Protein AF-A0A5E4DBF5-F1 (afdb_monomer_lite)

InterPro domains:
  IPR000863 Sulfotransfer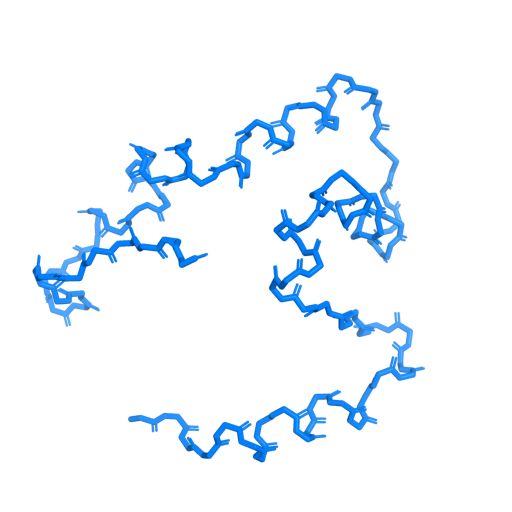ase domain [PF00685] (2-80)
  IPR027417 P-loop containing nucleoside triphosphate hydrolase [G3DSA:3.40.50.300] (1-90)
  IPR027417 P-loop containing nucleoside triphosphate hydrolase [SSF52540] (1-84)

pLDDT: mean 91.39, std 8.84, range [60.09, 98.12]

Sequence (90 aa):
PYGSWFEHIRGWMSMRDRENVLLLSYEELQKDPRSTIEKICQFLGKKLNPEELDSVLKNSSFHVMKENKMSNLETLPETRVDKDFKITRK

Organism: Marmota monax (NCBI:txid9995)

Structure (mmCIF, N/CA/C/O backbone):
data_AF-A0A5E4DBF5-F1
#
_entry.id   AF-A0A5E4DBF5-F1
#
loop_
_atom_site.group_PDB
_atom_site.id
_atom_site.type_symbol
_atom_site.label_atom_id
_atom_site.label_alt_id
_atom_site.label_comp_id
_atom_site.label_asym_id
_atom_site.label_entity_id
_atom_site.label_seq_id
_atom_site.pdbx_PDB_ins_code
_atom_site.Cartn_x
_atom_site.Cartn_y
_atom_site.Cartn_z
_atom_site.occupancy
_atom_site.B_iso_or_equiv
_atom_site.auth_seq_id
_atom_site.auth_comp_id
_atom_site.auth_asym_id
_atom_site.auth_atom_id
_atom_site.pdbx_PDB_model_num
ATOM 1 N N . PRO A 1 1 ? 21.532 -0.109 -4.420 1.00 65.88 1 PRO A N 1
ATOM 2 C CA . PRO A 1 1 ? 20.315 0.498 -5.023 1.00 65.88 1 PRO A CA 1
ATOM 3 C C . PRO A 1 1 ? 19.668 -0.468 -6.031 1.00 65.88 1 PRO A C 1
ATOM 5 O O . PRO A 1 1 ? 20.397 -1.209 -6.679 1.00 65.88 1 PRO A O 1
ATOM 8 N N . TYR A 1 2 ? 18.334 -0.489 -6.135 1.00 86.38 2 TYR A N 1
ATOM 9 C CA . TYR A 1 2 ? 17.562 -1.555 -6.807 1.00 86.38 2 TYR A CA 1
ATOM 10 C C . TYR A 1 2 ? 17.338 -1.376 -8.329 1.00 86.38 2 TYR A C 1
ATOM 12 O O . TYR A 1 2 ? 16.587 -2.141 -8.924 1.00 86.38 2 TYR A O 1
ATOM 20 N N . GLY A 1 3 ? 17.978 -0.392 -8.974 1.00 92.50 3 GLY A N 1
ATOM 21 C CA . GLY A 1 3 ? 17.840 -0.123 -10.416 1.00 92.50 3 GLY A CA 1
ATOM 22 C C . GLY A 1 3 ? 16.877 1.023 -10.761 1.00 92.50 3 GLY A C 1
ATOM 23 O O . GLY A 1 3 ? 16.547 1.846 -9.907 1.00 92.50 3 GLY A O 1
ATOM 24 N N . SER A 1 4 ? 16.468 1.109 -12.034 1.00 96.00 4 SER A N 1
ATOM 25 C CA . SER A 1 4 ? 15.594 2.178 -12.548 1.00 96.00 4 SER A CA 1
ATOM 26 C C . SER A 1 4 ? 14.148 2.007 -12.083 1.00 96.00 4 SER A C 1
ATOM 28 O O . SER A 1 4 ? 13.521 0.978 -12.336 1.00 96.00 4 SER A O 1
ATOM 30 N N . TRP A 1 5 ? 13.589 3.059 -11.478 1.00 95.06 5 TRP A N 1
ATOM 31 C CA . TRP A 1 5 ? 12.179 3.107 -11.080 1.00 95.06 5 TRP A CA 1
ATOM 32 C C . TRP A 1 5 ? 11.232 2.890 -12.271 1.00 95.06 5 TRP A C 1
ATOM 34 O O . TRP A 1 5 ? 10.279 2.120 -12.169 1.00 95.06 5 TRP A O 1
ATOM 44 N N . PHE A 1 6 ? 11.524 3.503 -13.424 1.00 96.50 6 PHE A N 1
ATOM 45 C CA . PHE A 1 6 ? 10.681 3.383 -14.618 1.00 96.50 6 PHE A CA 1
ATOM 46 C C . PHE A 1 6 ? 10.656 1.961 -15.180 1.00 96.50 6 PHE A C 1
ATOM 48 O O . PHE A 1 6 ? 9.607 1.508 -15.631 1.00 96.50 6 PHE A O 1
ATOM 55 N N . GLU A 1 7 ? 11.796 1.263 -15.170 1.00 96.62 7 GLU A N 1
ATOM 56 C CA . GLU A 1 7 ? 11.854 -0.142 -15.597 1.00 96.6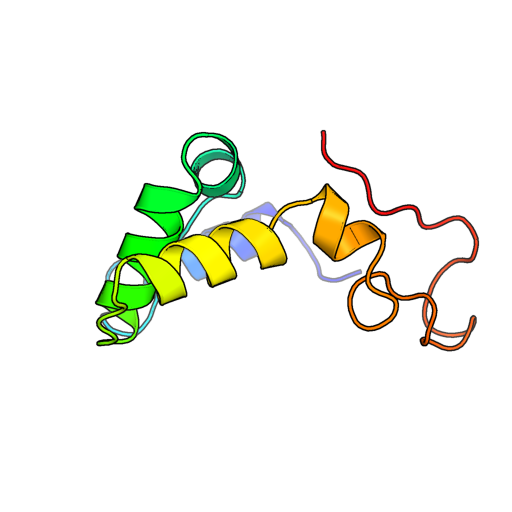2 7 GLU A CA 1
ATOM 57 C C . GLU A 1 7 ? 11.091 -1.037 -14.615 1.00 96.62 7 GLU A C 1
ATOM 59 O O . GLU A 1 7 ? 10.302 -1.880 -15.037 1.00 96.62 7 GLU A O 1
ATOM 64 N N . HIS A 1 8 ? 11.252 -0.804 -13.306 1.00 94.62 8 HIS A N 1
ATOM 65 C CA . HIS A 1 8 ? 10.537 -1.550 -12.270 1.00 94.62 8 HIS A CA 1
ATOM 66 C C . HIS A 1 8 ? 9.014 -1.428 -12.431 1.00 94.62 8 HIS A C 1
ATOM 68 O O . HIS A 1 8 ? 8.313 -2.438 -12.502 1.00 94.62 8 HIS A O 1
ATOM 74 N N . ILE A 1 9 ? 8.496 -0.200 -12.550 1.00 95.75 9 ILE A N 1
ATOM 75 C CA . ILE A 1 9 ? 7.059 0.031 -12.746 1.00 95.75 9 ILE A CA 1
ATOM 76 C C . ILE A 1 9 ? 6.574 -0.554 -14.075 1.00 95.75 9 ILE A C 1
ATOM 78 O O . ILE A 1 9 ? 5.531 -1.206 -14.094 1.00 95.75 9 ILE A O 1
ATOM 82 N N . ARG A 1 10 ? 7.320 -0.395 -15.178 1.00 95.88 10 ARG A N 1
ATOM 83 C CA . ARG A 1 10 ? 6.941 -0.994 -16.470 1.00 95.88 10 ARG A CA 1
ATOM 84 C C . ARG A 1 10 ? 6.825 -2.513 -16.399 1.00 95.88 10 ARG A C 1
ATOM 86 O O . ARG A 1 10 ? 5.863 -3.062 -16.934 1.00 95.88 10 ARG A O 1
ATOM 93 N N . GLY A 1 11 ? 7.754 -3.177 -15.712 1.00 96.06 11 GLY A N 1
ATOM 94 C CA . GLY A 1 11 ? 7.706 -4.622 -15.493 1.00 96.06 11 GLY A CA 1
ATOM 95 C C . GLY A 1 11 ? 6.411 -5.057 -14.802 1.00 96.06 11 GLY A C 1
ATOM 96 O O . GLY A 1 11 ? 5.692 -5.905 -15.327 1.00 96.06 11 GLY A O 1
ATOM 97 N N . TRP A 1 12 ? 6.050 -4.423 -13.683 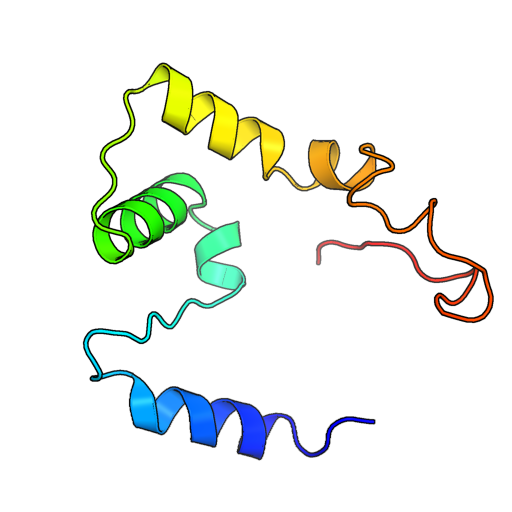1.00 95.75 12 TRP A N 1
ATOM 98 C CA . TRP A 1 12 ? 4.806 -4.731 -12.963 1.00 95.75 12 TRP A CA 1
ATOM 99 C C . TRP A 1 12 ? 3.539 -4.366 -13.747 1.00 95.75 12 TRP A C 1
ATOM 101 O O . TRP A 1 12 ? 2.601 -5.160 -13.795 1.00 95.75 12 TRP A O 1
ATOM 111 N N . MET A 1 13 ? 3.525 -3.221 -14.435 1.00 96.00 13 MET A N 1
ATOM 112 C CA . MET A 1 13 ? 2.399 -2.784 -15.275 1.00 96.00 13 MET A CA 1
ATOM 113 C C . MET A 1 13 ? 2.108 -3.742 -16.436 1.00 96.00 13 MET A C 1
ATOM 115 O O . MET A 1 13 ? 0.958 -3.852 -16.867 1.00 96.00 13 MET A O 1
ATOM 119 N N . SER A 1 14 ? 3.119 -4.463 -16.931 1.00 97.12 14 SER A N 1
ATOM 120 C CA . SER A 1 14 ? 2.932 -5.500 -17.956 1.00 97.12 14 SER A CA 1
ATOM 121 C C . SER A 1 14 ? 2.146 -6.721 -17.454 1.00 97.12 14 SER A C 1
ATOM 123 O O . SER A 1 14 ? 1.597 -7.468 -18.257 1.00 97.12 14 SER A O 1
ATOM 125 N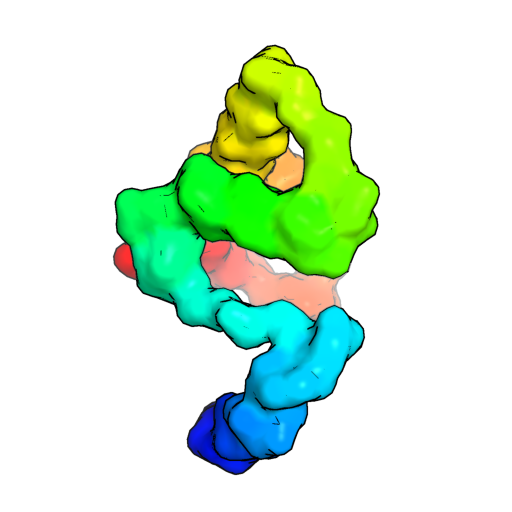 N . MET A 1 15 ? 2.054 -6.914 -16.132 1.00 97.06 15 MET A N 1
ATOM 126 C CA . MET A 1 15 ? 1.352 -8.034 -15.494 1.00 97.06 15 MET A CA 1
ATOM 127 C C . MET A 1 15 ? -0.034 -7.656 -14.958 1.00 97.06 15 MET A C 1
ATOM 129 O O . MET A 1 15 ? -0.676 -8.491 -14.328 1.00 97.06 15 MET A O 1
ATOM 133 N N . ARG A 1 16 ? -0.500 -6.423 -15.194 1.00 95.06 16 ARG A N 1
ATOM 134 C CA . ARG A 1 16 ? -1.722 -5.866 -14.588 1.00 95.06 16 ARG A CA 1
ATOM 135 C C . ARG A 1 16 ? -3.002 -6.670 -14.846 1.00 95.06 16 ARG A C 1
ATOM 137 O O . ARG A 1 16 ? -3.927 -6.586 -14.053 1.00 95.06 16 ARG A O 1
ATOM 144 N N . ASP A 1 17 ? -3.046 -7.413 -15.950 1.00 96.06 17 ASP A N 1
ATOM 145 C CA . ASP A 1 17 ? -4.221 -8.181 -16.374 1.00 96.06 17 ASP A CA 1
ATOM 146 C C . ASP A 1 17 ? -4.187 -9.634 -15.847 1.00 96.06 17 ASP A C 1
ATOM 148 O O . ASP A 1 17 ? -5.064 -10.434 -16.164 1.00 96.06 17 ASP A O 1
ATOM 152 N N . ARG A 1 18 ? -3.169 -10.012 -15.055 1.00 97.38 18 ARG A N 1
ATOM 153 C CA . ARG A 1 18 ? -3.095 -11.338 -14.427 1.00 97.38 18 ARG A CA 1
ATOM 154 C C . ARG A 1 18 ? -3.996 -11.395 -13.198 1.00 97.38 18 ARG A C 1
ATOM 156 O O . ARG A 1 18 ? -3.901 -10.546 -12.319 1.00 97.38 18 ARG A O 1
ATOM 163 N N . GLU A 1 19 ? -4.772 -12.467 -13.076 1.00 95.62 19 GLU A N 1
ATOM 164 C CA . GLU A 1 19 ? -5.722 -12.667 -11.969 1.00 95.62 19 GLU A CA 1
ATOM 165 C C . GLU A 1 19 ? -5.067 -12.677 -10.578 1.00 95.62 19 GLU A C 1
ATOM 167 O O . GLU A 1 19 ? -5.716 -12.374 -9.584 1.00 95.62 19 GLU A O 1
ATOM 172 N N . ASN A 1 20 ? -3.776 -13.005 -10.497 1.00 96.69 20 ASN A N 1
ATOM 173 C CA . ASN A 1 20 ? -3.011 -13.070 -9.254 1.00 96.69 20 ASN A CA 1
ATOM 174 C C . ASN A 1 20 ? -2.116 -11.840 -9.016 1.00 96.69 20 ASN A C 1
ATOM 176 O O . ASN A 1 20 ? -1.202 -11.905 -8.191 1.00 96.69 20 ASN A O 1
ATOM 180 N N . VAL A 1 21 ? -2.351 -10.730 -9.724 1.00 97.44 21 VAL A N 1
ATOM 181 C CA . VAL A 1 21 ? -1.631 -9.464 -9.539 1.00 97.44 21 VAL A CA 1
ATOM 182 C C . VAL A 1 21 ? -2.628 -8.329 -9.321 1.00 97.44 21 VAL A C 1
ATOM 184 O O . VAL A 1 21 ? -3.457 -8.040 -10.175 1.00 97.44 21 VAL A O 1
ATOM 187 N N . LEU A 1 22 ? -2.501 -7.636 -8.189 1.00 97.31 22 LEU A N 1
ATOM 188 C CA . LEU A 1 22 ? -3.236 -6.408 -7.900 1.00 97.31 22 LEU A CA 1
ATOM 189 C C . LEU A 1 22 ? -2.276 -5.219 -7.942 1.00 97.31 22 LEU A C 1
ATOM 191 O O . LEU A 1 22 ? -1.351 -5.139 -7.135 1.00 97.31 22 LEU A O 1
ATOM 195 N N . LEU A 1 23 ? -2.515 -4.283 -8.861 1.00 96.50 23 LEU A N 1
ATOM 196 C CA . LEU A 1 23 ? -1.812 -3.000 -8.893 1.00 96.50 23 LEU A CA 1
ATOM 197 C C . LEU A 1 23 ? -2.643 -1.923 -8.193 1.00 96.50 23 LEU A C 1
ATOM 199 O O . LEU A 1 23 ? -3.836 -1.769 -8.466 1.00 96.50 23 LEU A O 1
ATOM 203 N N . LEU A 1 24 ? -1.984 -1.184 -7.304 1.00 96.31 24 LEU A N 1
ATOM 204 C CA . LEU A 1 24 ? -2.519 -0.038 -6.572 1.00 96.31 24 LEU A CA 1
ATOM 205 C C . LEU A 1 24 ? -1.470 1.067 -6.563 1.00 96.31 24 LEU A C 1
ATOM 207 O O . LEU A 1 24 ? -0.271 0.779 -6.476 1.00 96.31 24 LEU A O 1
ATOM 211 N N . SER A 1 25 ? -1.913 2.317 -6.619 1.00 94.69 25 SER A N 1
ATOM 212 C CA . SER A 1 25 ? -1.042 3.454 -6.348 1.00 94.69 25 SER A CA 1
ATOM 213 C C . SER A 1 25 ? -1.075 3.839 -4.871 1.00 94.69 25 SER A C 1
ATOM 215 O O . SER A 1 25 ? -2.004 3.530 -4.118 1.00 94.69 25 SER A O 1
ATOM 217 N N . TYR A 1 26 ? -0.031 4.540 -4.443 1.00 94.06 26 TYR A N 1
ATOM 218 C CA . TYR A 1 26 ? 0.027 5.096 -3.099 1.00 94.06 26 TYR A CA 1
ATOM 219 C C . TYR A 1 26 ? -1.049 6.176 -2.896 1.00 94.06 26 TYR A C 1
ATOM 221 O O . TYR A 1 26 ? -1.667 6.270 -1.835 1.00 94.06 26 TYR A O 1
ATOM 229 N N . GLU A 1 27 ? -1.294 6.967 -3.936 1.00 95.00 27 GLU A N 1
ATOM 230 C CA . GLU A 1 27 ? -2.242 8.073 -3.951 1.00 95.00 27 GLU A CA 1
ATOM 231 C C . GLU A 1 27 ? -3.690 7.578 -3.837 1.00 95.00 27 GLU A C 1
ATOM 233 O O . GLU A 1 27 ? -4.490 8.211 -3.152 1.00 95.00 27 GLU A O 1
ATOM 238 N N . GLU A 1 28 ? -4.027 6.431 -4.442 1.00 94.56 28 GLU A N 1
ATOM 239 C CA . GLU A 1 28 ? -5.327 5.768 -4.254 1.00 94.56 28 GLU A CA 1
ATOM 240 C C . GLU A 1 28 ? -5.545 5.416 -2.778 1.00 94.56 28 GLU A C 1
ATOM 242 O O . GLU A 1 28 ? -6.549 5.820 -2.187 1.00 94.56 28 GLU A O 1
ATOM 247 N N . LEU A 1 29 ? -4.557 4.759 -2.156 1.00 94.62 29 LEU A N 1
ATOM 248 C CA . LEU A 1 29 ? -4.604 4.389 -0.740 1.00 94.62 29 LEU A CA 1
ATOM 249 C C . LEU A 1 29 ? -4.684 5.614 0.181 1.00 94.62 29 LEU A C 1
ATOM 251 O O . LEU A 1 29 ? -5.271 5.541 1.258 1.00 94.62 29 LEU A O 1
ATOM 255 N N . GLN A 1 30 ? -4.077 6.740 -0.198 1.00 93.38 30 GLN A N 1
ATOM 256 C CA . GLN A 1 30 ? -4.144 7.978 0.578 1.00 93.38 30 GLN A CA 1
ATOM 257 C C . GLN A 1 30 ? -5.479 8.702 0.425 1.00 93.38 30 GLN A C 1
ATOM 259 O O . GLN A 1 30 ? -5.995 9.210 1.420 1.00 93.38 30 GLN A O 1
ATOM 264 N N . LYS A 1 31 ? -6.022 8.755 -0.792 1.00 95.12 31 LYS A N 1
ATOM 265 C CA . LYS A 1 31 ? -7.257 9.475 -1.107 1.00 95.12 31 LYS A CA 1
ATOM 266 C C . LYS A 1 31 ? -8.489 8.772 -0.548 1.00 95.12 31 LYS A C 1
ATOM 268 O O . LYS A 1 31 ? -9.356 9.440 0.006 1.00 95.12 31 LYS A O 1
ATOM 273 N N . ASP A 1 32 ? -8.563 7.452 -0.698 1.00 96.31 32 ASP A N 1
ATOM 274 C CA . ASP A 1 32 ? -9.664 6.642 -0.181 1.00 96.31 32 ASP A CA 1
ATOM 275 C C . ASP A 1 32 ? -9.147 5.291 0.349 1.00 96.31 32 ASP A C 1
ATOM 277 O O . ASP A 1 32 ? -9.156 4.270 -0.357 1.00 96.31 32 ASP A O 1
ATOM 281 N N . PRO A 1 33 ? -8.674 5.269 1.610 1.00 95.50 33 PRO A N 1
ATOM 282 C CA . PRO A 1 33 ? -8.167 4.054 2.231 1.00 95.50 33 PRO A CA 1
ATOM 283 C C . PRO A 1 33 ? -9.218 2.945 2.317 1.00 95.50 33 PRO A C 1
ATOM 285 O O . PRO A 1 33 ? -8.871 1.775 2.171 1.00 95.50 33 PRO A O 1
ATOM 288 N N . ARG A 1 34 ? -10.496 3.291 2.537 1.00 96.12 34 ARG A N 1
ATOM 289 C CA . ARG A 1 34 ? -11.569 2.308 2.744 1.00 96.12 34 ARG A CA 1
ATOM 290 C C . ARG A 1 34 ? -11.838 1.534 1.466 1.00 96.12 34 ARG A C 1
ATOM 292 O O . ARG A 1 34 ? -11.688 0.314 1.473 1.00 96.12 34 ARG A O 1
ATOM 299 N N . SER A 1 35 ? -12.111 2.237 0.369 1.00 96.31 35 SER A N 1
ATOM 300 C CA . SER A 1 35 ? -12.337 1.601 -0.933 1.00 96.31 35 SER A CA 1
ATOM 301 C C . SER A 1 35 ? -11.112 0.801 -1.392 1.00 96.31 35 SER A C 1
ATOM 303 O O . SER A 1 35 ? -11.237 -0.284 -1.961 1.00 96.31 35 SER A O 1
ATOM 305 N N . THR A 1 36 ? -9.901 1.295 -1.102 1.00 97.44 36 THR A N 1
ATOM 306 C CA . THR A 1 36 ? -8.659 0.581 -1.433 1.00 97.44 36 THR A CA 1
ATOM 307 C C . THR A 1 36 ? -8.514 -0.721 -0.635 1.00 97.44 36 THR A C 1
ATOM 309 O O . THR A 1 36 ? -8.168 -1.754 -1.208 1.00 97.44 36 THR A O 1
ATOM 312 N N . ILE A 1 37 ? -8.816 -0.715 0.668 1.00 96.88 37 ILE A N 1
ATOM 313 C CA . ILE A 1 37 ? -8.794 -1.922 1.510 1.00 96.88 37 ILE A CA 1
ATOM 314 C C . ILE A 1 37 ? -9.873 -2.915 1.073 1.00 96.88 37 ILE A C 1
ATOM 316 O O . ILE A 1 37 ? -9.599 -4.112 1.001 1.00 96.88 37 ILE A O 1
ATOM 320 N N . GLU A 1 38 ? -11.071 -2.447 0.728 1.00 96.69 38 GLU A N 1
ATOM 321 C CA . GLU A 1 38 ? -12.139 -3.300 0.195 1.00 96.69 38 GLU A CA 1
ATOM 322 C C . GLU A 1 38 ? -11.711 -3.979 -1.118 1.00 96.69 38 GLU A C 1
ATOM 324 O O . GLU A 1 38 ? -11.891 -5.189 -1.269 1.00 96.69 38 GLU A O 1
ATOM 329 N N . LYS A 1 39 ? -11.036 -3.249 -2.019 1.00 97.06 39 LYS A N 1
ATOM 330 C CA . LYS A 1 39 ? -10.440 -3.801 -3.251 1.00 97.06 39 LYS A CA 1
ATOM 331 C C . LYS A 1 39 ? -9.384 -4.874 -2.955 1.00 97.06 39 LYS A C 1
ATOM 333 O O . LYS A 1 39 ? -9.369 -5.912 -3.617 1.00 97.06 39 LYS A O 1
ATOM 338 N N . ILE A 1 40 ? -8.536 -4.670 -1.940 1.00 97.81 40 ILE A N 1
ATOM 339 C CA . ILE A 1 40 ? -7.565 -5.683 -1.483 1.00 97.81 40 ILE A CA 1
ATOM 340 C C . ILE A 1 40 ? -8.288 -6.919 -0.931 1.00 97.81 40 ILE A C 1
ATOM 342 O O . ILE A 1 40 ? -7.925 -8.045 -1.268 1.00 97.81 40 ILE A O 1
ATOM 346 N N . CYS A 1 41 ? -9.331 -6.733 -0.119 1.00 97.44 41 CYS A N 1
ATOM 347 C CA . CYS A 1 41 ?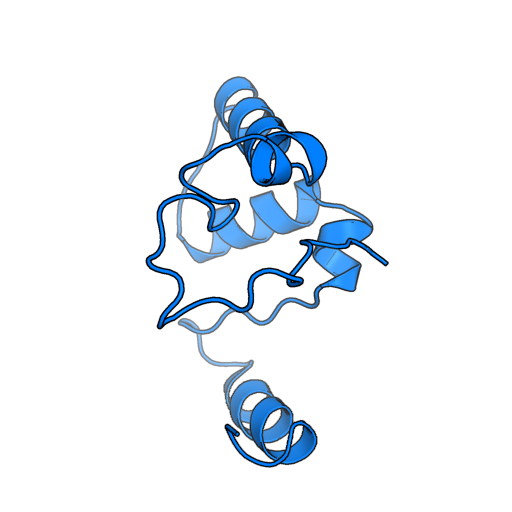 -10.119 -7.834 0.435 1.00 97.44 41 CYS A CA 1
ATOM 348 C C . CYS A 1 41 ? -10.783 -8.658 -0.672 1.00 97.44 41 CYS A C 1
ATOM 350 O O . CYS A 1 41 ? -10.683 -9.885 -0.659 1.00 97.44 41 CYS A O 1
ATOM 352 N N . GLN A 1 42 ? -11.390 -7.995 -1.660 1.00 96.81 42 GLN A N 1
ATOM 353 C CA . GLN A 1 42 ? -11.993 -8.652 -2.817 1.00 96.81 42 GLN A CA 1
ATOM 354 C C . GLN A 1 42 ? -10.960 -9.469 -3.600 1.00 96.81 42 GLN A C 1
ATOM 356 O O . GLN A 1 42 ? -11.218 -10.631 -3.908 1.00 96.81 42 GLN A O 1
ATOM 361 N N . PHE A 1 43 ? -9.786 -8.895 -3.871 1.00 97.56 43 PHE A N 1
ATOM 362 C CA . PHE A 1 43 ? -8.694 -9.587 -4.558 1.00 97.56 43 PHE A CA 1
ATOM 363 C C . PHE A 1 43 ? -8.205 -10.827 -3.792 1.00 97.56 43 PHE A C 1
ATOM 365 O O . PHE A 1 43 ? -7.952 -11.868 -4.390 1.00 97.56 43 PHE A O 1
ATOM 372 N N . LEU A 1 44 ? -8.131 -10.751 -2.460 1.00 97.50 44 LEU A N 1
ATOM 373 C CA . LEU A 1 44 ? -7.751 -11.877 -1.599 1.00 97.50 44 LEU A CA 1
ATOM 374 C C . LEU A 1 44 ? -8.901 -12.867 -1.325 1.00 97.50 44 LEU A C 1
ATOM 376 O O . LEU A 1 44 ? -8.708 -13.833 -0.582 1.00 97.50 44 LEU A O 1
ATOM 380 N N . GLY A 1 45 ? -10.103 -12.625 -1.860 1.00 97.19 45 GLY A N 1
ATOM 381 C CA . GLY A 1 45 ? -11.289 -13.441 -1.591 1.00 97.19 45 GLY A CA 1
ATOM 382 C C . GLY A 1 45 ? -11.739 -13.407 -0.125 1.00 97.19 45 GLY A C 1
ATOM 383 O O . GLY A 1 45 ? -12.286 -14.388 0.382 1.00 97.19 45 GLY A O 1
ATOM 384 N N . LYS A 1 46 ? -11.481 -12.305 0.588 1.00 96.94 46 LYS A N 1
ATOM 385 C CA . LYS A 1 46 ? -11.855 -12.107 1.994 1.00 96.94 46 LYS A CA 1
ATOM 386 C C . LYS A 1 46 ? -13.059 -11.178 2.106 1.00 96.94 46 LYS A C 1
ATOM 388 O O . LYS A 1 46 ? -13.141 -10.161 1.427 1.00 96.94 46 LYS A O 1
ATOM 393 N N . LYS A 1 47 ? -13.983 -11.525 3.001 1.00 95.12 47 LYS A N 1
ATOM 394 C CA . LYS A 1 47 ? -15.086 -10.656 3.422 1.00 95.12 47 LYS A CA 1
ATOM 395 C C . LYS A 1 47 ? -14.838 -10.260 4.868 1.00 95.12 47 LYS A C 1
ATOM 397 O O . LYS A 1 47 ? -14.656 -11.147 5.695 1.00 95.12 47 LYS A O 1
ATOM 402 N N . LEU A 1 48 ? -14.813 -8.959 5.128 1.00 95.31 48 LEU A N 1
ATOM 403 C CA . LEU A 1 48 ? -14.704 -8.396 6.469 1.00 95.31 48 LEU A CA 1
ATOM 404 C C . LEU A 1 48 ? -16.070 -7.864 6.895 1.00 95.31 48 LEU A C 1
ATOM 406 O O . LEU A 1 48 ? -16.810 -7.327 6.065 1.00 95.31 48 LEU A O 1
ATOM 410 N N . ASN A 1 49 ? -16.401 -8.009 8.172 1.00 96.38 49 ASN A N 1
ATOM 411 C CA . ASN A 1 49 ? -17.513 -7.271 8.762 1.00 96.38 49 ASN A CA 1
ATOM 412 C C . ASN A 1 49 ? -17.117 -5.790 9.004 1.00 96.38 49 ASN A C 1
ATOM 414 O O . ASN A 1 49 ? -15.938 -5.437 8.873 1.00 96.38 49 ASN A O 1
ATOM 418 N N . PRO A 1 50 ? -18.080 -4.897 9.301 1.00 95.62 50 PRO A N 1
ATOM 419 C CA . PRO A 1 50 ? -17.794 -3.476 9.505 1.00 95.62 50 PRO A CA 1
ATOM 420 C C . PRO A 1 50 ? -16.741 -3.208 10.588 1.00 95.62 50 PRO A C 1
ATOM 422 O O . PRO A 1 50 ? -15.858 -2.378 10.385 1.00 95.62 50 PRO A O 1
ATOM 425 N N . GLU A 1 51 ? -16.784 -3.941 11.699 1.00 97.38 51 GLU A N 1
ATOM 426 C CA . GLU A 1 51 ? -15.868 -3.774 12.828 1.00 97.38 51 GLU A CA 1
ATOM 427 C C . GLU A 1 51 ? -14.432 -4.197 12.475 1.00 97.38 51 GLU A C 1
ATOM 429 O O . GLU A 1 51 ? -13.462 -3.534 12.851 1.00 97.38 51 GLU A O 1
ATOM 434 N N . GLU A 1 52 ? -14.280 -5.283 11.717 1.00 97.62 52 GLU A N 1
ATOM 435 C CA . GLU A 1 52 ? -13.000 -5.750 11.183 1.00 97.62 52 GLU A CA 1
ATOM 436 C C . GLU A 1 52 ? -12.417 -4.742 10.193 1.00 97.62 52 GLU A C 1
ATOM 438 O O . GLU A 1 52 ? -11.232 -4.417 10.276 1.00 97.62 52 GLU A O 1
ATOM 443 N N . LEU A 1 53 ? -13.238 -4.212 9.283 1.00 96.62 53 LEU A N 1
ATOM 444 C CA . LEU A 1 53 ? -12.808 -3.209 8.311 1.00 96.62 53 LEU A CA 1
ATOM 445 C C . LEU A 1 53 ? -12.348 -1.918 9.001 1.00 96.62 53 LEU A C 1
ATOM 447 O O . LEU A 1 53 ? -11.284 -1.387 8.673 1.00 96.62 53 LEU A O 1
ATOM 451 N N . ASP A 1 54 ? -13.100 -1.447 9.993 1.00 97.25 54 ASP A N 1
ATOM 452 C CA . ASP A 1 54 ? -12.739 -0.267 10.780 1.00 97.25 54 ASP A CA 1
ATOM 453 C C . ASP A 1 54 ? -11.458 -0.504 11.600 1.00 97.25 54 ASP A C 1
ATOM 455 O O . ASP A 1 54 ? -10.606 0.385 11.711 1.00 97.25 54 ASP A O 1
ATOM 459 N N . SER A 1 55 ? -11.264 -1.723 12.115 1.00 98.12 55 SER A N 1
ATOM 460 C CA . SER A 1 55 ? -10.021 -2.126 12.779 1.00 98.12 55 SER A CA 1
ATOM 461 C C . SER A 1 55 ? -8.824 -2.089 11.825 1.00 98.12 55 SER A C 1
ATOM 463 O O . SER A 1 55 ? -7.776 -1.539 12.179 1.00 98.12 55 SER A O 1
ATOM 465 N N . VAL A 1 56 ? -8.964 -2.611 10.600 1.00 97.62 56 VAL A N 1
ATOM 466 C CA . VAL A 1 56 ? -7.902 -2.541 9.583 1.00 97.62 56 VAL A CA 1
ATOM 467 C C . VAL A 1 56 ? -7.590 -1.084 9.257 1.00 97.62 56 VAL A C 1
ATOM 469 O O . VAL A 1 56 ? -6.432 -0.695 9.362 1.00 97.62 56 VAL A O 1
ATOM 472 N N . LEU A 1 57 ? -8.607 -0.265 8.968 1.00 96.69 57 LEU A N 1
ATOM 473 C CA . LEU A 1 57 ? -8.456 1.163 8.665 1.00 96.69 57 LEU A CA 1
ATOM 474 C C . LEU A 1 57 ? -7.679 1.917 9.747 1.00 96.69 57 LEU A C 1
ATOM 476 O O . LEU A 1 57 ? -6.747 2.669 9.442 1.00 96.69 57 LEU A O 1
ATOM 480 N N . LYS A 1 58 ? -8.041 1.699 11.016 1.00 97.50 58 LYS A N 1
ATOM 481 C CA . LYS A 1 58 ? -7.363 2.308 12.162 1.00 97.50 58 LYS A CA 1
ATOM 482 C C . LYS A 1 58 ? -5.902 1.870 12.233 1.00 97.50 58 LYS A C 1
ATOM 484 O O . LYS A 1 58 ? -5.016 2.721 12.324 1.00 97.50 58 LYS A O 1
ATOM 489 N N . ASN A 1 59 ? -5.646 0.564 12.174 1.00 97.19 59 ASN A N 1
ATOM 490 C CA . ASN A 1 59 ? -4.303 0.006 12.332 1.00 97.19 59 ASN A CA 1
ATOM 491 C C . ASN A 1 59 ? -3.381 0.298 11.139 1.00 97.19 59 ASN A C 1
ATOM 493 O O . ASN A 1 59 ? -2.174 0.427 11.327 1.00 97.19 59 ASN A O 1
ATOM 497 N N . SER A 1 60 ? -3.933 0.465 9.934 1.00 95.44 60 SER A N 1
ATOM 498 C CA . SER A 1 60 ? -3.192 0.875 8.735 1.00 95.44 60 SER A CA 1
ATOM 499 C C . SER A 1 60 ? -3.023 2.392 8.605 1.00 95.44 60 SER A C 1
ATOM 501 O O . SER A 1 60 ? -2.447 2.875 7.630 1.00 95.44 60 SER A O 1
ATOM 503 N N . SER A 1 61 ? -3.559 3.180 9.541 1.00 94.44 61 SER A N 1
ATOM 504 C CA . SER A 1 61 ? -3.389 4.630 9.508 1.00 94.44 61 SER A CA 1
ATOM 505 C C . SER A 1 61 ? -1.931 5.014 9.765 1.00 94.44 61 SER A C 1
ATOM 507 O O . SER A 1 61 ? -1.222 4.386 10.551 1.00 94.44 61 SER A O 1
ATOM 509 N N . PHE A 1 62 ? -1.481 6.095 9.125 1.00 93.38 62 PHE A N 1
ATOM 510 C CA . PHE A 1 62 ? -0.095 6.551 9.243 1.00 93.38 62 PHE A CA 1
ATOM 511 C C . PHE A 1 62 ? 0.329 6.802 10.694 1.00 93.38 62 PHE A C 1
ATOM 513 O O . PHE A 1 62 ? 1.425 6.417 11.088 1.00 93.38 62 PHE A O 1
ATOM 520 N N . HIS A 1 63 ? -0.539 7.436 11.485 1.00 93.44 63 HIS A N 1
ATOM 521 C CA . HIS A 1 63 ? -0.266 7.736 12.887 1.00 93.44 63 HIS A CA 1
ATOM 522 C C . HIS A 1 63 ? -0.044 6.454 13.699 1.00 93.44 63 HIS A C 1
ATOM 524 O O . HIS A 1 63 ? 1.002 6.314 14.326 1.00 93.44 63 HIS A O 1
ATOM 530 N N . VAL A 1 64 ? -0.959 5.483 13.593 1.00 95.69 64 VAL A N 1
ATOM 531 C CA . VAL A 1 64 ? -0.852 4.212 14.324 1.00 95.69 64 VAL A CA 1
ATOM 532 C C . VAL A 1 64 ? 0.375 3.413 13.874 1.00 95.69 64 VAL A C 1
ATOM 534 O O . VAL A 1 64 ? 1.125 2.920 14.713 1.00 95.69 64 VAL A O 1
ATOM 537 N N . MET A 1 65 ? 0.643 3.333 12.567 1.00 94.44 65 MET A N 1
ATOM 538 C CA . MET A 1 65 ? 1.822 2.625 12.051 1.00 94.44 65 MET A CA 1
ATOM 539 C C . MET A 1 65 ? 3.145 3.271 12.477 1.00 94.44 65 MET A C 1
ATOM 541 O O . MET A 1 65 ? 4.126 2.561 12.700 1.00 94.44 65 MET A O 1
ATOM 545 N N . LYS A 1 66 ? 3.186 4.604 12.586 1.00 92.25 66 LYS A N 1
ATOM 546 C CA . LYS A 1 66 ? 4.378 5.354 13.002 1.00 92.25 66 LYS A CA 1
ATOM 547 C C . LYS A 1 66 ? 4.704 5.156 14.485 1.00 92.25 66 LYS A C 1
ATOM 549 O O . LYS A 1 66 ? 5.877 5.164 14.845 1.00 92.25 66 LYS A O 1
ATOM 554 N N . GLU A 1 67 ? 3.695 4.988 15.334 1.00 93.00 67 GLU A N 1
ATOM 555 C CA . GLU A 1 67 ? 3.875 4.775 16.778 1.00 93.00 67 GLU A CA 1
ATOM 556 C C . GLU A 1 67 ? 4.076 3.303 17.153 1.00 93.00 67 GLU A C 1
ATOM 558 O O . GLU A 1 67 ? 4.661 2.989 18.190 1.00 93.00 67 GLU A O 1
ATOM 563 N N . ASN A 1 68 ? 3.615 2.378 16.312 1.00 94.00 68 ASN A N 1
ATOM 564 C CA . ASN A 1 68 ? 3.792 0.957 16.552 1.00 94.00 68 ASN A CA 1
ATOM 565 C C . ASN A 1 68 ? 5.243 0.524 16.272 1.00 94.00 68 ASN A C 1
ATOM 567 O O . ASN A 1 68 ? 5.675 0.433 15.122 1.00 94.00 68 ASN A O 1
ATOM 571 N N . LYS A 1 69 ? 5.968 0.172 17.341 1.00 91.44 69 LYS A N 1
ATOM 572 C CA . LYS A 1 69 ? 7.372 -0.283 17.314 1.00 91.44 69 LYS A CA 1
ATOM 573 C C . LYS A 1 69 ? 7.642 -1.446 16.357 1.00 91.44 69 LYS A C 1
ATOM 575 O O . LYS A 1 69 ? 8.735 -1.561 15.814 1.00 91.44 69 LYS A O 1
ATOM 580 N N . MET A 1 70 ? 6.643 -2.299 16.129 1.00 91.31 70 MET A N 1
ATOM 581 C CA . MET A 1 70 ? 6.760 -3.448 15.226 1.00 91.31 70 MET A CA 1
ATOM 582 C C . MET A 1 70 ? 6.659 -3.065 13.743 1.00 91.31 70 MET A C 1
ATOM 584 O O . MET A 1 70 ? 7.019 -3.868 12.886 1.00 91.31 70 MET A O 1
ATOM 588 N N . SER A 1 71 ? 6.172 -1.862 13.424 1.00 91.00 71 SER A N 1
ATOM 589 C CA . SER A 1 71 ? 6.036 -1.357 12.051 1.00 91.00 71 SER A CA 1
ATOM 590 C C . SER A 1 71 ? 6.872 -0.112 11.760 1.00 91.00 71 SER A C 1
ATOM 592 O O . SER A 1 71 ? 7.056 0.220 10.590 1.00 91.00 71 SER A O 1
ATOM 594 N N . ASN A 1 72 ? 7.390 0.573 12.784 1.00 89.44 72 ASN A N 1
ATOM 595 C CA . ASN A 1 72 ? 8.103 1.842 12.629 1.00 89.44 72 ASN A CA 1
ATOM 596 C C . ASN A 1 72 ? 9.635 1.722 12.509 1.00 89.44 72 ASN A C 1
ATOM 598 O O . ASN A 1 72 ? 10.322 2.739 12.461 1.00 89.44 72 ASN A O 1
ATOM 602 N N . LEU A 1 73 ? 10.147 0.489 12.413 1.00 86.88 73 LEU A N 1
ATOM 603 C CA . LEU A 1 73 ? 11.564 0.134 12.255 1.00 86.88 73 LEU A CA 1
ATOM 604 C C . LEU A 1 73 ? 12.453 0.322 13.500 1.00 86.88 73 LEU A C 1
ATOM 606 O O . LEU A 1 73 ? 13.628 -0.029 13.427 1.00 86.88 73 LEU A O 1
ATOM 610 N N . GLU A 1 74 ? 11.927 0.768 14.649 1.00 85.88 74 GLU A N 1
ATOM 611 C CA . GLU A 1 74 ? 12.717 0.942 15.887 1.00 85.88 74 GLU A CA 1
ATOM 612 C C . GLU A 1 74 ? 13.363 -0.354 16.395 1.00 85.88 74 GLU A C 1
ATOM 614 O O . GLU A 1 74 ? 14.396 -0.319 17.060 1.00 85.88 74 GLU A O 1
ATOM 619 N N . THR A 1 75 ? 12.767 -1.512 16.105 1.00 87.12 75 THR A N 1
ATOM 620 C CA . THR A 1 75 ? 13.286 -2.813 16.554 1.00 87.12 75 THR A CA 1
ATOM 621 C C . THR A 1 75 ? 14.412 -3.354 15.673 1.00 87.12 75 THR A C 1
ATOM 623 O O . THR A 1 75 ? 14.958 -4.418 15.967 1.00 87.12 75 THR A O 1
ATOM 626 N N . LEU A 1 76 ? 14.731 -2.693 14.555 1.00 83.62 76 LEU A N 1
ATOM 627 C CA . LEU A 1 76 ? 15.788 -3.138 13.652 1.00 83.62 76 LEU A CA 1
ATOM 628 C C . LEU A 1 76 ? 17.162 -2.652 14.138 1.00 83.62 76 LEU A C 1
ATOM 630 O O . LEU A 1 76 ? 17.285 -1.537 14.638 1.00 83.62 76 LEU A O 1
ATOM 634 N N . PRO A 1 77 ? 18.222 -3.465 13.979 1.00 82.56 77 PRO A N 1
ATOM 635 C CA . PRO A 1 77 ? 19.571 -3.042 14.333 1.00 82.56 77 PRO A CA 1
ATOM 636 C C . PRO A 1 77 ? 20.045 -1.900 13.422 1.00 82.56 77 PRO A C 1
ATOM 638 O O . PRO A 1 77 ? 19.746 -1.888 12.227 1.00 82.56 77 PRO A O 1
ATOM 641 N N . GLU A 1 78 ? 20.865 -0.996 13.965 1.00 74.12 78 GLU A N 1
ATOM 642 C CA . GLU A 1 78 ? 21.412 0.187 13.269 1.00 74.12 78 GLU A CA 1
ATOM 643 C C . GLU A 1 78 ? 22.183 -0.157 11.981 1.00 74.12 78 GLU A C 1
ATOM 645 O O . GLU A 1 78 ? 22.313 0.658 11.077 1.00 74.12 78 GLU A O 1
ATOM 650 N N . THR A 1 79 ? 22.664 -1.395 11.849 1.00 79.00 79 THR A N 1
ATOM 651 C CA . THR A 1 79 ? 23.316 -1.893 10.628 1.00 79.00 79 THR A CA 1
ATOM 652 C C . THR A 1 79 ? 22.365 -2.034 9.436 1.00 79.00 79 THR A C 1
ATOM 654 O O . THR A 1 79 ? 22.824 -2.214 8.309 1.00 79.00 79 THR A O 1
ATOM 657 N N . ARG A 1 80 ? 21.046 -1.998 9.668 1.00 74.25 80 ARG A N 1
ATOM 658 C CA . ARG A 1 80 ? 20.002 -2.183 8.648 1.00 74.25 80 ARG A CA 1
ATOM 659 C C . ARG A 1 80 ? 19.166 -0.937 8.383 1.00 74.25 80 ARG A C 1
ATOM 661 O O . ARG A 1 80 ? 18.522 -0.880 7.338 1.00 74.25 80 ARG A O 1
ATOM 668 N N . VAL A 1 81 ? 19.148 0.021 9.306 1.00 72.75 81 VAL A N 1
ATOM 669 C CA . VAL A 1 81 ? 18.330 1.234 9.212 1.00 72.75 81 VAL A CA 1
ATOM 670 C C . VAL A 1 81 ? 19.180 2.425 9.617 1.00 72.75 81 VAL A C 1
ATOM 672 O O . VAL A 1 81 ? 19.811 2.412 10.670 1.00 72.75 81 VAL A O 1
ATOM 675 N N . ASP A 1 82 ? 19.186 3.446 8.767 1.00 73.94 82 ASP A N 1
ATOM 676 C CA . ASP A 1 82 ? 19.820 4.723 9.077 1.00 73.94 82 ASP A CA 1
ATOM 677 C C . ASP A 1 82 ? 19.132 5.363 10.296 1.00 73.94 82 ASP A C 1
ATOM 679 O O . ASP A 1 82 ? 17.902 5.440 10.344 1.00 73.94 82 ASP A O 1
ATOM 683 N N . LYS A 1 83 ? 19.919 5.836 11.270 1.00 66.62 83 LYS A N 1
ATOM 684 C CA . LYS A 1 83 ? 19.420 6.491 12.492 1.00 66.62 83 LYS A CA 1
ATOM 685 C C . LYS A 1 83 ? 18.555 7.711 12.200 1.00 66.62 83 LYS A C 1
ATOM 687 O O . LYS A 1 83 ? 17.665 8.024 12.988 1.00 66.62 83 LYS A O 1
ATOM 692 N N . ASP A 1 84 ? 18.797 8.374 11.073 1.00 72.25 84 ASP A N 1
ATOM 693 C CA . ASP A 1 84 ? 18.064 9.574 10.678 1.00 72.25 84 ASP A CA 1
ATOM 694 C C . ASP A 1 84 ? 16.829 9.266 9.816 1.00 72.25 84 ASP A C 1
ATOM 696 O O . ASP A 1 84 ? 16.073 10.177 9.456 1.00 72.25 84 ASP A O 1
ATOM 700 N N . PHE A 1 85 ? 16.569 7.989 9.501 1.00 77.38 85 PHE A N 1
ATOM 701 C CA . PHE A 1 85 ? 15.387 7.602 8.742 1.00 77.38 85 PHE A CA 1
ATOM 702 C C . PHE A 1 85 ? 14.115 7.866 9.551 1.00 77.38 85 PHE A C 1
ATOM 704 O O . PHE A 1 85 ? 13.831 7.227 10.563 1.00 77.38 85 PHE A O 1
ATOM 711 N N . LYS A 1 86 ? 13.297 8.798 9.060 1.00 71.81 86 LYS A N 1
ATOM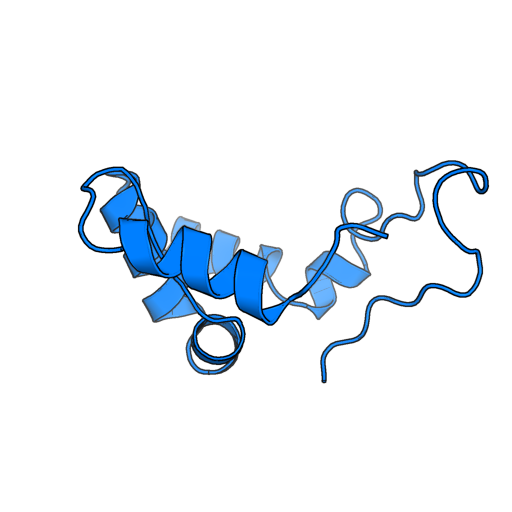 712 C CA . LYS A 1 86 ? 11.973 9.085 9.611 1.00 71.81 86 LYS A CA 1
ATOM 713 C C . LYS A 1 86 ? 10.911 8.658 8.618 1.00 71.81 86 LYS A C 1
ATOM 715 O O . LYS A 1 86 ? 10.892 9.122 7.477 1.00 71.81 86 LYS A O 1
ATOM 720 N N . ILE A 1 87 ? 9.971 7.840 9.084 1.00 73.62 87 ILE A N 1
ATOM 721 C CA . ILE A 1 87 ? 8.765 7.543 8.316 1.00 73.62 87 ILE A CA 1
ATOM 722 C C . ILE A 1 87 ? 7.993 8.854 8.145 1.00 73.62 87 ILE A C 1
ATOM 724 O O . ILE A 1 87 ? 7.534 9.469 9.115 1.00 73.62 87 ILE A O 1
ATOM 728 N N . THR A 1 88 ? 7.881 9.297 6.898 1.00 78.75 88 THR A N 1
ATOM 729 C CA . THR A 1 88 ? 7.173 10.516 6.511 1.00 78.75 88 THR A CA 1
ATOM 730 C C . THR A 1 88 ? 6.063 10.165 5.533 1.00 78.75 88 THR A C 1
ATOM 732 O O . THR A 1 88 ? 6.217 9.297 4.676 1.00 78.75 88 THR A O 1
ATOM 735 N N . ARG A 1 89 ? 4.921 10.833 5.693 1.00 76.19 89 ARG A N 1
ATOM 736 C CA . ARG A 1 89 ? 3.853 10.877 4.697 1.00 76.19 89 ARG A CA 1
ATOM 737 C C . ARG A 1 89 ? 3.960 12.238 4.022 1.00 76.19 89 ARG A C 1
ATOM 739 O O . ARG A 1 89 ? 3.970 13.231 4.749 1.00 76.19 89 ARG A O 1
ATOM 746 N N . LYS A 1 90 ? 4.110 12.280 2.700 1.00 60.09 90 LYS A N 1
ATOM 747 C CA . LYS A 1 90 ? 3.987 13.532 1.943 1.00 60.09 90 LYS A CA 1
ATOM 748 C C . LYS A 1 90 ? 2.526 13.809 1.612 1.00 60.09 90 LYS A C 1
ATOM 750 O O . LYS A 1 90 ? 1.744 12.831 1.519 1.00 60.09 90 LYS A O 1
#

Radius of gyration: 16.16 Å; chains: 1; bounding box: 41×27×35 Å

Secondary structure (DSSP, 8-state):
----HHHHHHHHHTTTTSTT-----HHHHHH-HHHHHHHHHHHTT----HHHHHHHHHHTSHHHHHH-TTTSSTTS-TTTS-TT------

Foldseek 3Di:
DPDDPVVVVVVLVVCCPPLLHDDDDPVNCVVDVLVVVVVVCVSVVHDDDPVRSVVCVVCPDPVNQCPDCVRVCVPPDCVVDPPPDGDDDD